Protein AF-A0AAV9MDX0-F1 (afdb_monomer)

Solvent-accessible surface area (backbone atoms only — not comparable to full-atom values): 9557 Å² total; per-residue (Å²): 135,84,60,100,81,57,53,67,72,59,55,52,52,51,51,52,51,60,75,62,64,69,75,88,73,76,46,71,86,59,45,84,61,65,67,89,75,42,91,44,75,65,53,31,50,54,42,50,55,50,30,53,49,40,26,55,46,51,56,49,53,51,54,50,49,53,53,52,48,54,53,48,51,53,50,49,54,53,48,51,52,52,51,54,49,51,51,51,51,51,53,48,51,60,71,69,60,72,83,54,73,93,73,55,73,75,78,75,66,98,62,88,71,81,74,79,70,79,78,72,76,43,72,41,84,88,78,74,46,78,32,91,44,69,73,60,43,53,53,45,63,71,29,69,68,42,53,50,50,49,53,55,62,72,75,108

pLDDT: mean 83.88, std 13.48, range [43.75, 96.62]

Radius of gyration: 43.37 Å; Cα contacts (8 Å, |Δi|>4): 63; chains: 1; bounding box: 67×70×101 Å

Nearest PDB structures (foldseek):
  2mkd-assembly1_A  TM=7.072E-01  e=6.740E-01  Homo sapiens
  8fjk-assembly1_D  TM=4.415E-01  e=5.164E+00  Golden shiner reovirus

Sequence (156 aa):
MGNMQSPYAQVTALYNYWLRFATVNDFCEEDEYKLTLASDRNSRRMMEDVNKKLRKKAKRDYNMQIKRNEELEKKNEEGRKRMEELEREKAERARNYVEPEWSRTEELQDGEIEEEGEEKELYCVVCGKKFKSEKQWINHEQSKKHKENEKMAALR

Structure (mmCIF, N/CA/C/O backbone):
data_AF-A0AAV9MDX0-F1
#
_entry.id   AF-A0AAV9MDX0-F1
#
loop_
_atom_site.group_PDB
_atom_site.id
_atom_site.type_symbol
_atom_site.label_atom_id
_atom_site.label_alt_id
_atom_site.label_comp_id
_atom_site.label_asym_id
_atom_site.label_entity_id
_atom_site.label_seq_id
_atom_site.pdbx_PDB_ins_code
_atom_site.Cartn_x
_atom_site.Cartn_y
_atom_site.Cartn_z
_atom_site.occupancy
_atom_site.B_iso_or_equiv
_atom_site.auth_seq_id
_atom_site.auth_comp_id
_atom_site.auth_asym_id
_atom_site.auth_atom_id
_atom_site.pdbx_PDB_model_num
ATOM 1 N N . MET A 1 1 ? -13.494 -15.849 -8.579 1.00 60.81 1 MET A N 1
ATOM 2 C CA . MET A 1 1 ? -12.588 -16.531 -9.530 1.00 60.81 1 MET A CA 1
ATOM 3 C C . MET A 1 1 ? -12.322 -17.916 -8.974 1.00 60.81 1 MET A C 1
ATOM 5 O O . MET A 1 1 ? -11.798 -17.999 -7.875 1.00 60.81 1 MET A O 1
ATOM 9 N N . GLY A 1 2 ? -12.745 -18.965 -9.682 1.00 73.19 2 GLY A N 1
ATOM 10 C CA . GLY A 1 2 ? -12.683 -20.349 -9.196 1.00 73.19 2 GLY A CA 1
ATOM 11 C C . GLY A 1 2 ? -13.752 -20.694 -8.152 1.00 73.19 2 GLY A C 1
ATOM 12 O O . GLY A 1 2 ? -14.269 -19.824 -7.453 1.00 73.19 2 GLY A O 1
ATOM 13 N N . ASN A 1 3 ? -14.101 -21.974 -8.086 1.00 83.69 3 ASN A N 1
ATOM 14 C CA . ASN A 1 3 ? -14.966 -22.588 -7.079 1.00 83.69 3 ASN A CA 1
ATOM 15 C C . ASN A 1 3 ? -14.291 -23.874 -6.561 1.00 83.69 3 ASN A C 1
ATOM 17 O O . ASN A 1 3 ? -13.267 -24.299 -7.094 1.00 83.69 3 ASN A O 1
ATOM 21 N N . MET A 1 4 ? -14.860 -24.524 -5.543 1.00 84.94 4 MET A N 1
ATOM 22 C CA . MET A 1 4 ? -14.269 -25.737 -4.947 1.00 84.94 4 MET A CA 1
ATOM 23 C C . MET A 1 4 ? -14.159 -26.937 -5.907 1.00 84.94 4 MET A C 1
ATOM 25 O O . MET A 1 4 ? -13.449 -27.887 -5.602 1.00 84.94 4 MET A O 1
ATOM 29 N N . GLN A 1 5 ? -14.839 -26.908 -7.057 1.00 90.00 5 GLN A N 1
ATOM 30 C CA . GLN A 1 5 ? -14.833 -27.984 -8.056 1.00 90.00 5 GLN A CA 1
ATOM 31 C C . GLN A 1 5 ? -13.924 -27.676 -9.255 1.00 90.00 5 GLN A C 1
ATOM 33 O O . GLN A 1 5 ? -13.917 -28.416 -10.238 1.00 90.00 5 GLN A O 1
ATOM 38 N N . SER A 1 6 ? -13.173 -26.572 -9.213 1.00 88.94 6 SER A N 1
ATOM 39 C CA . SER A 1 6 ? -12.347 -26.151 -10.343 1.00 88.94 6 SER A CA 1
ATOM 40 C C . SER A 1 6 ? -11.199 -27.148 -10.575 1.00 88.94 6 SER A C 1
ATOM 42 O O . SER A 1 6 ? -10.458 -27.444 -9.633 1.00 88.94 6 SER A O 1
ATOM 44 N N . PRO A 1 7 ? -11.016 -27.672 -11.805 1.00 93.06 7 PRO A N 1
ATOM 45 C CA . PRO A 1 7 ? -9.949 -28.619 -12.113 1.00 93.06 7 PRO A CA 1
ATOM 46 C C . PRO A 1 7 ? -8.572 -28.042 -11.784 1.00 93.06 7 PRO A C 1
ATOM 48 O O . PRO A 1 7 ? -8.293 -26.880 -12.089 1.00 93.06 7 PRO A O 1
ATOM 51 N N . TYR A 1 8 ? -7.677 -28.870 -11.240 1.00 89.44 8 TYR A N 1
ATOM 52 C CA . TYR A 1 8 ? -6.339 -28.438 -10.819 1.00 89.44 8 TYR A CA 1
ATOM 53 C C . TYR A 1 8 ? -5.580 -27.681 -11.921 1.00 89.44 8 TYR A C 1
ATOM 55 O O . TYR A 1 8 ? -5.003 -26.632 -11.662 1.00 89.44 8 TYR A O 1
ATOM 63 N N . ALA A 1 9 ? -5.673 -28.133 -13.177 1.00 92.50 9 ALA A N 1
ATOM 64 C CA . ALA A 1 9 ? -5.050 -27.463 -14.320 1.00 92.50 9 ALA A CA 1
ATOM 65 C C . ALA A 1 9 ? -5.494 -25.996 -14.490 1.00 92.50 9 ALA A C 1
ATOM 67 O O . ALA A 1 9 ? -4.668 -25.133 -14.788 1.00 92.50 9 ALA A O 1
ATOM 68 N N . GLN A 1 10 ? -6.778 -25.695 -14.264 1.00 90.50 10 GLN A N 1
ATOM 69 C CA . GLN A 1 10 ? -7.310 -24.332 -14.341 1.00 90.50 10 GLN A CA 1
ATOM 70 C C . GLN A 1 10 ? -6.772 -23.467 -13.197 1.00 90.50 10 GLN A C 1
ATOM 72 O O . GLN A 1 10 ? -6.383 -22.319 -13.413 1.00 90.50 10 GLN A O 1
ATOM 77 N N . VAL A 1 11 ? -6.712 -24.034 -11.992 1.00 90.31 11 VAL A N 1
ATOM 78 C CA . VAL A 1 11 ? -6.187 -23.367 -10.796 1.00 90.31 11 VAL A CA 1
ATOM 79 C C . VAL A 1 11 ? -4.699 -23.051 -10.976 1.00 90.31 11 VAL A C 1
ATOM 81 O O . VAL A 1 11 ? -4.281 -21.909 -10.793 1.00 90.31 11 VAL A O 1
ATOM 84 N N . THR A 1 12 ? -3.901 -24.015 -11.433 1.00 89.50 12 THR A N 1
ATOM 85 C CA . THR A 1 12 ? -2.471 -23.828 -11.712 1.00 89.50 12 THR A CA 1
ATOM 86 C C . THR A 1 12 ? -2.230 -22.809 -12.824 1.00 89.50 12 THR A C 1
ATOM 88 O O . THR A 1 12 ? -1.333 -21.978 -12.698 1.00 89.50 12 THR A O 1
ATOM 91 N N . ALA A 1 13 ? -3.028 -22.816 -13.896 1.00 91.38 13 ALA A N 1
ATOM 92 C CA . ALA A 1 13 ? -2.924 -21.820 -14.963 1.00 91.38 13 ALA A CA 1
ATOM 93 C C . ALA A 1 13 ? -3.199 -20.397 -14.449 1.00 91.38 13 ALA A C 1
ATOM 95 O O . ALA A 1 13 ? -2.445 -19.474 -14.762 1.00 91.38 13 ALA A O 1
ATOM 96 N N . LEU A 1 14 ? -4.228 -20.237 -13.612 1.00 88.94 14 LEU A N 1
ATOM 97 C CA . LEU A 1 14 ? -4.563 -18.968 -12.974 1.00 88.94 14 LEU A CA 1
ATOM 98 C C . LEU A 1 14 ? -3.409 -18.476 -12.093 1.00 88.94 14 LEU A C 1
ATOM 100 O O . LEU A 1 14 ? -2.923 -17.364 -12.287 1.00 88.94 14 LEU A O 1
ATOM 104 N N . TYR A 1 15 ? -2.922 -19.302 -11.164 1.00 86.19 15 TYR A N 1
ATOM 105 C CA . TYR A 1 15 ? -1.810 -18.912 -10.294 1.00 86.19 15 TYR A CA 1
ATOM 106 C C . TYR A 1 15 ? -0.536 -18.613 -11.084 1.00 86.19 15 TYR A C 1
ATOM 108 O O . TYR A 1 15 ? 0.136 -17.634 -10.788 1.00 86.19 15 TYR A O 1
ATOM 116 N N . ASN A 1 16 ? -0.228 -19.373 -12.134 1.00 89.69 16 ASN A N 1
ATOM 117 C CA . ASN A 1 16 ? 0.912 -19.080 -13.001 1.00 89.69 16 ASN A CA 1
ATOM 118 C C . ASN A 1 16 ? 0.775 -17.732 -13.723 1.00 89.69 16 ASN A C 1
ATOM 120 O O . ASN A 1 16 ? 1.777 -17.038 -13.887 1.00 89.69 16 ASN A O 1
ATOM 124 N N . TYR A 1 17 ? -0.437 -17.350 -14.140 1.00 88.38 17 TYR A N 1
ATOM 125 C CA . TYR A 1 17 ? -0.704 -16.030 -14.715 1.00 88.38 17 TYR A CA 1
ATOM 126 C C . TYR A 1 17 ? -0.448 -14.916 -13.691 1.00 88.38 17 TYR A C 1
ATOM 128 O O . TYR A 1 17 ? 0.308 -13.989 -13.974 1.00 88.38 17 TYR A O 1
ATOM 136 N N . TRP A 1 18 ? -0.995 -15.045 -12.479 1.00 84.31 18 TRP A N 1
ATOM 137 C CA . TRP A 1 18 ? -0.813 -14.051 -11.413 1.00 84.31 18 TRP A CA 1
ATOM 138 C C . TRP A 1 18 ? 0.626 -13.976 -10.896 1.00 84.31 18 TRP A C 1
ATOM 140 O O . TRP A 1 18 ? 1.144 -12.886 -10.675 1.00 84.31 18 TRP A O 1
ATOM 150 N N . LEU A 1 19 ? 1.326 -15.107 -10.780 1.00 80.06 19 LEU A N 1
ATOM 151 C CA . LEU A 1 19 ? 2.747 -15.143 -10.415 1.00 80.06 19 LEU A CA 1
ATOM 152 C C . LEU A 1 19 ? 3.637 -14.472 -11.469 1.00 80.06 19 LEU A C 1
ATOM 154 O O . LEU A 1 19 ? 4.713 -13.972 -11.144 1.00 80.06 19 LEU A O 1
ATOM 158 N N . ARG A 1 20 ? 3.192 -14.456 -12.729 1.00 82.75 20 ARG A N 1
ATOM 159 C CA . ARG A 1 20 ? 3.854 -13.771 -13.847 1.00 82.75 20 ARG A CA 1
ATOM 160 C C . ARG A 1 20 ? 3.299 -12.372 -14.098 1.00 82.75 20 ARG A C 1
ATOM 162 O O . ARG A 1 20 ? 3.665 -11.770 -15.109 1.00 82.75 20 ARG A O 1
ATOM 169 N N . PHE A 1 21 ? 2.441 -11.855 -13.217 1.00 79.69 21 PHE A N 1
ATOM 170 C CA . PHE A 1 21 ? 1.869 -10.529 -13.380 1.00 79.69 21 PHE A CA 1
ATOM 171 C C . PHE A 1 21 ? 2.985 -9.495 -13.541 1.00 79.69 21 PHE A C 1
ATOM 173 O O . PHE A 1 21 ? 3.899 -9.370 -12.721 1.00 79.69 21 PHE A O 1
ATOM 180 N N . ALA A 1 22 ? 2.905 -8.760 -14.641 1.00 77.06 22 ALA A N 1
ATOM 181 C CA . ALA A 1 22 ? 3.790 -7.664 -14.951 1.00 77.06 22 ALA A CA 1
ATOM 182 C C . ALA A 1 22 ? 2.932 -6.492 -15.402 1.00 77.06 22 ALA A C 1
ATOM 184 O O . ALA A 1 22 ? 2.007 -6.652 -16.196 1.00 77.06 22 ALA A O 1
ATOM 185 N N . THR A 1 23 ? 3.265 -5.305 -14.912 1.00 83.62 23 THR A N 1
ATOM 186 C CA . THR A 1 23 ? 2.598 -4.077 -15.329 1.00 83.62 23 THR A CA 1
ATOM 187 C C . THR A 1 23 ? 2.719 -3.857 -16.830 1.00 83.62 23 THR A C 1
ATOM 189 O O . THR A 1 23 ? 3.778 -4.114 -17.417 1.00 83.62 23 THR A O 1
ATOM 192 N N . VAL A 1 24 ? 1.653 -3.306 -17.414 1.00 86.44 24 VAL A N 1
ATOM 193 C CA . VAL A 1 24 ? 1.667 -2.738 -18.771 1.00 86.44 24 VAL A CA 1
ATOM 194 C C . VAL A 1 24 ? 2.475 -1.434 -18.807 1.00 86.44 24 VAL A C 1
ATOM 196 O O . VAL A 1 24 ? 3.004 -1.085 -19.855 1.00 86.44 24 VAL A O 1
ATOM 199 N N . ASN A 1 25 ? 2.638 -0.757 -17.660 1.00 87.50 25 ASN A N 1
ATOM 200 C CA . ASN A 1 25 ? 3.499 0.420 -17.543 1.00 87.50 25 ASN A CA 1
ATOM 201 C C . ASN A 1 25 ? 4.954 0.067 -17.912 1.00 87.50 25 ASN A C 1
ATOM 203 O O . ASN A 1 25 ? 5.536 -0.885 -17.368 1.00 87.50 25 ASN A O 1
ATOM 207 N N . ASP A 1 26 ? 5.508 0.834 -18.849 1.00 86.69 26 ASP A N 1
ATOM 208 C CA . ASP A 1 26 ? 6.865 0.716 -19.374 1.00 86.69 26 ASP A CA 1
ATOM 209 C C . ASP A 1 26 ? 7.888 1.560 -18.594 1.00 86.69 26 ASP A C 1
ATOM 211 O O . ASP A 1 26 ? 9.094 1.391 -18.802 1.00 86.69 26 ASP A O 1
ATOM 215 N N . PHE A 1 27 ? 7.409 2.399 -17.668 1.00 92.38 27 PHE A N 1
ATOM 216 C CA . PHE A 1 27 ? 8.173 3.296 -16.803 1.00 92.38 27 PHE A CA 1
ATOM 217 C C . PHE A 1 27 ? 9.068 4.269 -17.577 1.00 92.38 27 PHE A C 1
ATOM 219 O O . PHE A 1 27 ? 10.111 4.672 -17.077 1.00 92.38 27 PHE A O 1
ATOM 226 N N . CYS A 1 28 ? 8.695 4.651 -18.801 1.00 89.56 28 CYS A N 1
ATOM 227 C CA . CYS A 1 28 ? 9.481 5.613 -19.580 1.00 89.56 28 CYS A CA 1
ATOM 228 C C . CYS A 1 28 ? 9.581 7.003 -18.930 1.00 89.56 28 CYS A C 1
ATOM 230 O O . CYS A 1 28 ? 10.524 7.735 -19.213 1.00 89.56 28 CYS A O 1
ATOM 232 N N . GLU A 1 29 ? 8.654 7.332 -18.032 1.00 91.25 29 GLU A N 1
ATOM 233 C CA . GLU A 1 29 ? 8.643 8.556 -17.220 1.00 91.25 29 GLU A CA 1
ATOM 234 C C . GLU A 1 29 ? 9.814 8.624 -16.228 1.00 91.25 29 GLU A C 1
ATOM 236 O O . GLU A 1 29 ? 10.233 9.710 -15.841 1.00 91.25 29 GLU A O 1
ATOM 241 N N . GLU A 1 30 ? 10.381 7.473 -15.864 1.00 94.00 30 GLU A N 1
ATOM 242 C CA . GLU A 1 30 ? 11.516 7.351 -14.940 1.00 94.00 30 GLU A CA 1
ATOM 243 C C . GLU A 1 30 ? 12.873 7.579 -15.629 1.00 94.00 30 GLU A C 1
ATOM 245 O O . GLU A 1 30 ? 13.931 7.411 -15.019 1.00 94.00 30 GLU A O 1
ATOM 250 N N . ASP A 1 31 ? 12.868 7.907 -16.923 1.00 95.31 31 ASP A N 1
ATOM 251 C CA . ASP A 1 31 ? 14.085 8.176 -17.676 1.00 95.31 31 ASP A CA 1
ATOM 252 C C . ASP A 1 31 ? 14.708 9.513 -17.278 1.00 95.31 31 ASP A C 1
ATOM 254 O O . ASP A 1 31 ? 14.139 10.583 -17.484 1.00 95.31 31 ASP A O 1
ATOM 258 N N . GLU A 1 32 ? 15.947 9.455 -16.799 1.00 93.44 32 GLU A N 1
ATOM 259 C CA . GLU A 1 32 ? 16.726 10.644 -16.457 1.00 93.44 32 GLU A CA 1
ATOM 260 C C . GLU A 1 32 ? 17.326 11.309 -17.706 1.00 93.44 32 GLU A C 1
ATOM 262 O O . GLU A 1 32 ? 17.355 12.536 -17.828 1.00 93.44 32 GLU A O 1
ATOM 267 N N . TYR A 1 33 ? 17.779 10.507 -18.674 1.00 93.38 33 TYR A N 1
ATOM 268 C CA . TYR A 1 33 ? 18.464 11.010 -19.862 1.00 93.38 33 TYR A CA 1
ATOM 269 C C . TYR A 1 33 ? 17.580 10.980 -21.105 1.00 93.38 33 TYR A C 1
ATOM 271 O O . TYR A 1 33 ? 17.033 9.946 -21.486 1.00 93.38 33 TYR A O 1
ATOM 279 N N . LYS A 1 34 ? 17.529 12.097 -21.834 1.00 92.19 34 LYS A N 1
ATOM 280 C CA . LYS A 1 34 ? 16.952 12.131 -23.184 1.00 92.19 34 LYS A CA 1
ATOM 281 C C . LYS A 1 34 ? 17.992 11.654 -24.190 1.00 92.19 34 LYS A C 1
ATOM 283 O O . LYS A 1 34 ? 18.964 12.355 -24.458 1.00 92.19 34 LYS A O 1
ATOM 288 N N . LEU A 1 35 ? 17.758 10.494 -24.803 1.00 89.44 35 LEU A N 1
ATOM 289 C CA . LEU A 1 35 ? 18.691 9.885 -25.765 1.00 89.44 35 LEU A CA 1
ATOM 290 C C . LEU A 1 35 ? 18.989 10.766 -26.990 1.00 89.44 35 LEU A C 1
ATOM 292 O O . LEU A 1 35 ? 20.015 10.581 -27.640 1.00 89.44 35 LEU A O 1
ATOM 296 N N . THR A 1 36 ? 18.105 11.716 -27.306 1.00 90.56 36 THR A N 1
ATOM 297 C CA . THR A 1 36 ? 18.277 12.685 -28.398 1.00 90.56 36 THR A CA 1
ATOM 298 C C . THR A 1 36 ? 19.362 13.724 -28.122 1.00 90.56 36 THR A C 1
ATOM 300 O O . THR A 1 36 ? 19.861 14.328 -29.064 1.00 90.56 36 THR A O 1
ATOM 303 N N . LEU A 1 37 ? 19.741 13.923 -26.855 1.00 92.31 37 LEU A N 1
ATOM 304 C CA . LEU A 1 37 ? 20.787 14.862 -26.438 1.00 92.31 37 LEU A CA 1
ATOM 305 C C . LEU A 1 37 ? 22.181 14.217 -26.385 1.00 92.31 37 LEU A C 1
ATOM 307 O O . LEU A 1 37 ? 23.143 14.863 -25.976 1.00 92.31 37 LEU A O 1
ATOM 311 N N . ALA A 1 38 ? 22.305 12.942 -26.759 1.00 91.94 38 ALA A N 1
ATOM 312 C CA . ALA A 1 38 ? 23.584 12.250 -26.742 1.00 91.94 38 ALA A CA 1
ATOM 313 C C . ALA A 1 38 ? 24.550 12.837 -27.787 1.00 91.94 38 ALA A C 1
ATOM 315 O O . ALA A 1 38 ? 24.222 12.918 -28.969 1.00 91.94 38 ALA A O 1
ATOM 316 N N . SER A 1 39 ? 25.763 13.183 -27.351 1.00 92.62 39 SER A N 1
ATOM 317 C CA . SER A 1 39 ? 26.829 13.738 -28.200 1.00 92.62 39 SER A CA 1
ATOM 318 C C . SER A 1 39 ? 27.368 12.747 -29.232 1.00 92.62 39 SER A C 1
ATOM 320 O O . SER A 1 39 ? 27.798 13.132 -30.315 1.00 92.62 39 SER A O 1
ATOM 322 N N . ASP A 1 40 ? 27.375 11.461 -28.888 1.00 94.62 40 ASP A N 1
ATOM 323 C CA . ASP A 1 40 ? 27.989 10.396 -29.671 1.00 94.62 40 ASP A CA 1
ATOM 324 C C . ASP A 1 40 ? 27.380 9.026 -29.315 1.00 94.62 40 ASP A C 1
ATOM 326 O O . ASP A 1 40 ? 26.606 8.875 -28.362 1.00 94.62 40 ASP A O 1
ATOM 330 N N . ARG A 1 41 ? 27.734 7.993 -30.089 1.00 94.06 41 ARG A N 1
ATOM 331 C CA . ARG A 1 41 ? 27.185 6.636 -29.934 1.00 94.06 41 ARG A CA 1
ATOM 332 C C . ARG A 1 41 ? 27.493 6.011 -28.572 1.00 94.06 41 ARG A C 1
ATOM 334 O O . ARG A 1 41 ? 26.662 5.247 -28.076 1.00 94.06 41 ARG A O 1
ATOM 341 N N . ASN A 1 42 ? 28.660 6.285 -27.991 1.00 94.38 42 ASN A N 1
ATOM 342 C CA . ASN A 1 42 ? 29.027 5.730 -26.691 1.00 94.38 42 ASN A CA 1
ATOM 343 C C . ASN A 1 42 ? 28.225 6.417 -25.587 1.00 94.38 42 ASN A C 1
ATOM 345 O O . ASN A 1 42 ? 27.629 5.725 -24.762 1.00 94.38 42 ASN A O 1
ATOM 349 N N . SER A 1 43 ? 28.105 7.744 -25.644 1.00 93.50 43 SER A N 1
ATOM 350 C CA . SER A 1 43 ? 27.252 8.515 -24.734 1.00 93.50 43 SER A CA 1
ATOM 351 C C . SER A 1 43 ? 25.793 8.052 -24.789 1.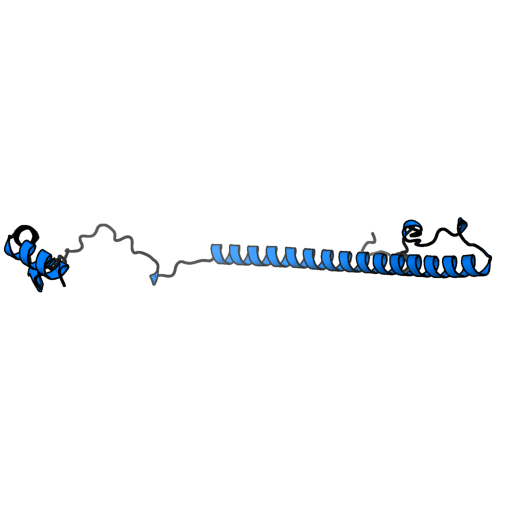00 93.50 43 SER A C 1
ATOM 353 O O . SER A 1 43 ? 25.188 7.803 -23.747 1.00 93.50 43 SER A O 1
ATOM 355 N N . ARG A 1 44 ? 25.247 7.806 -25.990 1.00 94.94 44 ARG A N 1
ATOM 356 C CA . ARG A 1 44 ? 23.873 7.294 -26.156 1.00 94.94 44 ARG A CA 1
ATOM 357 C C . ARG A 1 44 ? 23.678 5.926 -25.502 1.00 94.94 44 ARG A C 1
ATOM 359 O O . ARG A 1 44 ? 22.670 5.713 -24.841 1.00 94.94 44 ARG A O 1
ATOM 366 N N . ARG A 1 45 ? 24.646 5.014 -25.652 1.00 95.69 45 ARG A N 1
ATOM 367 C CA . ARG A 1 45 ? 24.608 3.685 -25.014 1.00 95.69 45 ARG A CA 1
ATOM 368 C C . ARG A 1 45 ? 24.656 3.774 -23.493 1.00 95.69 45 ARG A C 1
ATOM 370 O O . ARG A 1 45 ? 23.889 3.091 -22.828 1.00 95.69 45 ARG A O 1
ATOM 377 N N . MET A 1 46 ? 25.522 4.629 -22.952 1.00 95.50 46 MET A N 1
ATOM 378 C CA . MET A 1 46 ? 25.599 4.850 -21.506 1.00 95.50 46 MET A CA 1
ATOM 379 C C . MET A 1 46 ? 24.271 5.387 -20.961 1.00 95.50 46 MET A C 1
ATOM 381 O O . MET A 1 46 ? 23.763 4.859 -19.975 1.00 95.50 46 MET A O 1
ATOM 385 N N . MET A 1 47 ? 23.674 6.372 -21.639 1.00 96.00 47 MET A N 1
ATOM 386 C CA . MET A 1 47 ? 22.353 6.905 -21.285 1.00 96.00 47 MET A CA 1
ATOM 387 C C . MET A 1 47 ? 21.255 5.827 -21.360 1.00 96.00 47 MET A C 1
ATOM 389 O O . MET A 1 47 ? 20.466 5.698 -20.426 1.00 96.00 47 MET A O 1
ATOM 393 N N . GLU A 1 48 ? 21.231 5.005 -22.419 1.00 95.06 48 GLU A N 1
ATOM 394 C CA . GLU A 1 48 ? 20.295 3.874 -22.560 1.00 95.06 48 GLU A CA 1
ATOM 395 C C . GLU A 1 48 ? 20.429 2.870 -21.409 1.00 95.06 48 GLU A C 1
ATOM 397 O O . GLU A 1 48 ? 19.423 2.425 -20.852 1.00 95.06 48 GLU A O 1
ATOM 402 N N . ASP A 1 49 ? 21.657 2.516 -21.029 1.00 96.31 49 ASP A N 1
ATOM 403 C CA . ASP A 1 49 ? 21.914 1.566 -19.948 1.00 96.31 49 ASP A CA 1
ATOM 404 C C . ASP A 1 49 ? 21.494 2.116 -18.581 1.00 96.31 49 ASP A C 1
ATOM 406 O O . ASP A 1 49 ? 20.979 1.355 -17.751 1.00 96.31 49 ASP A O 1
ATOM 410 N N . VAL A 1 50 ? 21.673 3.419 -18.341 1.00 96.56 50 VAL A N 1
ATOM 411 C CA . VAL A 1 50 ? 21.194 4.068 -17.113 1.00 96.56 50 VAL A CA 1
ATOM 412 C C . VAL A 1 50 ? 19.669 4.085 -17.077 1.00 96.56 50 VAL A C 1
ATOM 414 O O . VAL A 1 50 ? 19.095 3.535 -16.136 1.00 96.56 50 VAL A O 1
ATOM 417 N N . ASN A 1 51 ? 19.005 4.583 -18.122 1.00 96.44 51 ASN A N 1
ATOM 418 C CA . ASN A 1 51 ? 17.541 4.592 -18.198 1.00 96.44 51 ASN A CA 1
ATOM 419 C C . ASN A 1 51 ? 16.967 3.176 -18.039 1.00 96.44 51 ASN A C 1
ATOM 421 O O . ASN A 1 51 ? 16.069 2.933 -17.236 1.00 96.44 51 ASN A O 1
ATOM 425 N N . LYS A 1 52 ? 17.556 2.173 -18.702 1.00 95.94 52 LYS A N 1
ATOM 426 C CA . LYS A 1 52 ? 17.139 0.770 -18.562 1.00 95.94 52 LYS A CA 1
ATOM 427 C C . LYS A 1 52 ? 17.263 0.257 -17.126 1.00 95.94 52 LYS A C 1
ATOM 429 O O . LYS A 1 52 ? 16.433 -0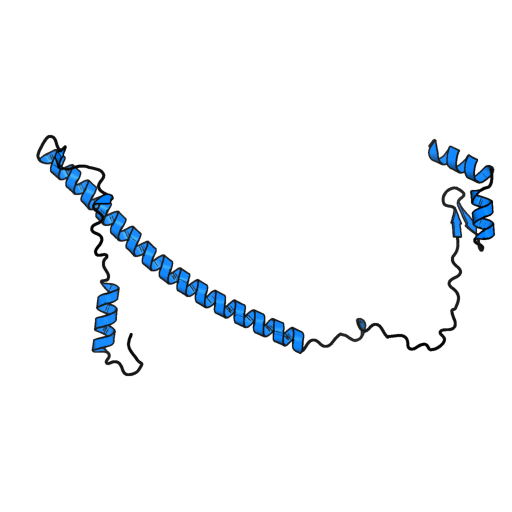.550 -16.698 1.00 95.94 52 LYS A O 1
ATOM 434 N N . LYS A 1 53 ? 18.287 0.676 -16.376 1.00 96.56 53 LYS A N 1
ATOM 435 C CA . LYS A 1 53 ? 18.428 0.338 -14.949 1.00 96.56 53 LYS A CA 1
ATOM 436 C C . LYS A 1 53 ? 17.370 1.041 -14.100 1.00 96.56 53 LYS A C 1
ATOM 438 O O . LYS A 1 53 ? 16.798 0.376 -13.236 1.00 96.56 53 LYS A O 1
ATOM 443 N N . LEU A 1 54 ? 17.080 2.315 -14.371 1.00 96.62 54 LEU A N 1
ATOM 444 C CA . LEU A 1 54 ? 16.039 3.088 -13.683 1.00 96.62 54 LEU A CA 1
ATOM 445 C C . LEU A 1 54 ? 14.661 2.452 -13.880 1.00 96.62 54 LEU A C 1
ATOM 447 O O . LEU A 1 54 ? 14.037 2.048 -12.901 1.00 96.62 54 LEU A O 1
ATOM 451 N N . ARG A 1 55 ? 14.264 2.175 -15.127 1.00 95.44 55 ARG A N 1
ATOM 452 C CA . ARG A 1 55 ? 13.000 1.481 -15.436 1.00 95.44 55 ARG A CA 1
ATOM 453 C C . ARG A 1 55 ? 12.893 0.114 -14.760 1.00 95.44 55 ARG A C 1
ATOM 455 O O . ARG A 1 55 ? 11.859 -0.244 -14.201 1.00 95.44 55 ARG A O 1
ATOM 462 N N . LYS A 1 56 ? 13.978 -0.675 -14.768 1.00 93.94 56 LYS A N 1
ATOM 463 C CA . LYS A 1 56 ? 14.025 -1.975 -14.069 1.00 93.94 56 LYS A CA 1
ATOM 464 C C . LYS A 1 56 ? 13.904 -1.835 -12.554 1.00 93.94 56 LYS A C 1
ATOM 466 O O . LYS A 1 56 ? 13.394 -2.749 -11.906 1.00 93.94 56 LYS A O 1
ATOM 471 N N . LYS A 1 57 ? 14.432 -0.761 -11.970 1.00 95.31 57 LYS A N 1
ATOM 472 C CA . LYS A 1 57 ? 14.288 -0.474 -10.543 1.00 95.31 57 LYS A CA 1
ATOM 473 C C . LYS A 1 57 ? 12.843 -0.080 -10.236 1.00 95.31 57 LYS A C 1
ATOM 475 O O . LYS A 1 57 ? 12.220 -0.780 -9.450 1.00 95.31 57 LYS A O 1
ATOM 480 N N . ALA A 1 58 ? 12.290 0.899 -10.948 1.00 95.19 58 ALA A N 1
ATOM 481 C CA . ALA A 1 58 ? 10.911 1.350 -10.776 1.00 95.19 58 ALA A CA 1
ATOM 482 C C . ALA A 1 58 ? 9.896 0.205 -10.916 1.00 95.19 58 ALA A C 1
ATOM 484 O O . ALA A 1 58 ? 9.041 0.019 -10.053 1.00 95.19 58 ALA A O 1
ATOM 485 N N . LYS A 1 59 ? 10.061 -0.666 -11.922 1.00 91.88 59 LYS A N 1
ATOM 486 C CA . LYS A 1 59 ? 9.208 -1.854 -12.089 1.00 91.88 59 LYS A CA 1
ATOM 487 C C . LYS A 1 59 ? 9.288 -2.830 -10.911 1.00 91.88 59 LYS A C 1
ATOM 489 O O . LYS A 1 59 ? 8.282 -3.429 -10.536 1.00 91.88 59 LYS A O 1
ATOM 494 N N . ARG A 1 60 ? 10.479 -3.022 -10.331 1.00 90.88 60 ARG A N 1
ATOM 495 C CA . ARG A 1 60 ? 10.646 -3.867 -9.138 1.00 90.88 60 ARG A CA 1
ATOM 496 C C . ARG A 1 60 ? 9.998 -3.225 -7.918 1.00 90.88 60 ARG A C 1
ATOM 498 O O . ARG A 1 60 ? 9.275 -3.920 -7.211 1.00 90.88 60 ARG A O 1
ATOM 505 N N . ASP A 1 61 ? 10.227 -1.935 -7.708 1.00 93.56 61 ASP A N 1
ATOM 506 C CA . ASP A 1 61 ? 9.700 -1.192 -6.563 1.00 93.56 61 ASP A CA 1
ATOM 507 C C . ASP A 1 61 ? 8.166 -1.152 -6.597 1.00 93.56 61 ASP A C 1
ATOM 509 O O . ASP A 1 61 ? 7.524 -1.481 -5.602 1.00 93.56 61 ASP A O 1
ATOM 513 N N . TYR A 1 62 ? 7.575 -0.910 -7.769 1.00 91.94 62 TYR A N 1
ATOM 514 C CA . TYR A 1 62 ? 6.129 -0.976 -7.976 1.00 91.94 62 TYR A CA 1
ATOM 515 C C . TYR A 1 62 ? 5.550 -2.365 -7.656 1.00 91.94 62 TYR A C 1
ATOM 517 O O . TYR A 1 62 ? 4.578 -2.489 -6.911 1.00 91.94 62 TYR A O 1
ATOM 525 N N . ASN A 1 63 ? 6.166 -3.439 -8.162 1.00 88.62 63 ASN A N 1
ATOM 526 C CA . ASN A 1 63 ? 5.713 -4.803 -7.871 1.00 88.62 63 ASN A CA 1
ATOM 527 C C . ASN A 1 63 ? 5.839 -5.152 -6.378 1.00 88.62 63 ASN A C 1
ATOM 529 O O . ASN A 1 63 ? 4.982 -5.847 -5.834 1.00 88.62 63 ASN A O 1
ATOM 533 N N . MET A 1 64 ? 6.898 -4.686 -5.707 1.00 89.88 64 MET A N 1
ATOM 534 C CA . MET A 1 64 ? 7.046 -4.841 -4.256 1.00 89.88 64 MET A CA 1
ATOM 535 C C . MET A 1 64 ? 5.977 -4.052 -3.496 1.00 89.88 64 MET A C 1
ATOM 537 O O . MET A 1 64 ? 5.436 -4.557 -2.514 1.00 89.88 64 MET A O 1
ATOM 541 N N . GLN A 1 65 ? 5.630 -2.852 -3.963 1.00 92.19 65 GLN A N 1
ATOM 542 C CA . GLN A 1 65 ? 4.577 -2.035 -3.370 1.00 92.19 65 GLN A CA 1
ATOM 543 C C . GLN A 1 65 ? 3.200 -2.695 -3.491 1.00 92.19 65 GLN A C 1
ATOM 545 O O . GLN A 1 65 ? 2.475 -2.730 -2.502 1.00 92.19 65 GLN A O 1
ATOM 550 N N . ILE A 1 66 ? 2.859 -3.280 -4.646 1.00 89.62 66 ILE A N 1
ATOM 551 C CA . ILE A 1 66 ? 1.611 -4.048 -4.799 1.00 89.62 66 ILE A CA 1
ATOM 552 C C . ILE A 1 66 ? 1.542 -5.184 -3.778 1.00 89.62 66 ILE A C 1
ATOM 554 O O . ILE A 1 66 ? 0.549 -5.295 -3.066 1.00 89.62 66 ILE A O 1
ATOM 558 N N . LYS A 1 67 ? 2.606 -5.989 -3.662 1.00 87.56 67 LYS A N 1
ATOM 559 C CA . LYS A 1 67 ? 2.646 -7.099 -2.694 1.00 87.56 67 LYS A CA 1
ATOM 560 C C . LYS A 1 67 ? 2.481 -6.611 -1.257 1.00 87.56 67 LYS A C 1
ATOM 562 O O . LYS A 1 67 ? 1.713 -7.180 -0.493 1.00 87.56 67 LYS A O 1
ATOM 567 N N . ARG A 1 68 ? 3.163 -5.521 -0.899 1.00 92.12 68 ARG A N 1
ATOM 568 C CA . ARG A 1 68 ? 3.037 -4.906 0.426 1.00 92.12 68 ARG A CA 1
ATOM 569 C C . ARG A 1 68 ? 1.613 -4.412 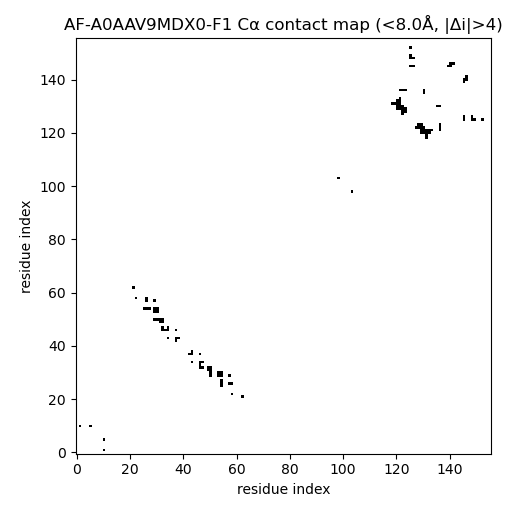0.699 1.00 92.12 68 ARG A C 1
ATOM 571 O O . ARG A 1 68 ? 1.137 -4.542 1.823 1.00 92.12 68 ARG A O 1
ATOM 578 N N . ASN A 1 69 ? 0.951 -3.834 -0.300 1.00 91.56 69 ASN A N 1
ATOM 579 C CA . ASN A 1 69 ? -0.428 -3.372 -0.166 1.00 91.56 69 ASN A CA 1
ATOM 580 C C . ASN A 1 69 ? -1.387 -4.551 0.039 1.00 91.56 69 ASN A C 1
ATOM 582 O O . ASN A 1 69 ? -2.205 -4.498 0.949 1.00 91.56 69 ASN A O 1
ATOM 586 N N . GLU A 1 70 ? -1.231 -5.632 -0.727 1.00 89.75 70 GLU A N 1
ATOM 587 C CA . GLU A 1 70 ? -2.015 -6.865 -0.565 1.00 89.75 70 GLU A CA 1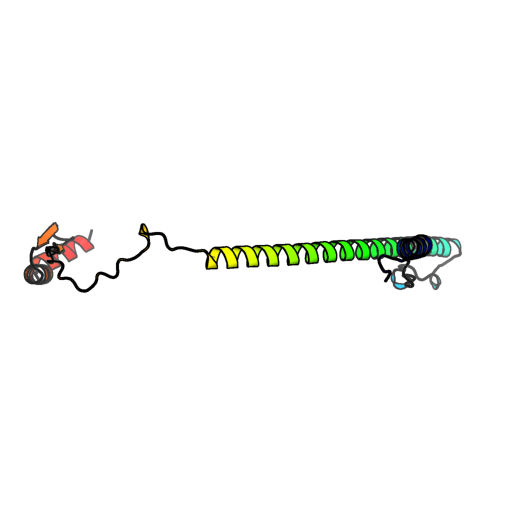
ATOM 588 C C . GLU A 1 70 ? -1.854 -7.462 0.848 1.00 89.75 70 GLU A C 1
ATOM 590 O O . GLU A 1 70 ? -2.833 -7.812 1.510 1.00 89.75 70 GLU A O 1
ATOM 595 N N . GLU A 1 71 ? -0.621 -7.524 1.362 1.00 91.25 71 GLU A N 1
ATOM 596 C CA . GLU A 1 71 ? -0.348 -7.975 2.733 1.00 91.25 71 GLU A CA 1
ATOM 597 C C . GLU A 1 71 ? -1.002 -7.070 3.788 1.00 91.25 71 GLU A C 1
ATOM 599 O O . GLU A 1 71 ? -1.531 -7.556 4.793 1.00 91.25 71 GLU A O 1
ATOM 604 N N . LEU A 1 72 ? -0.982 -5.754 3.567 1.00 93.69 72 LEU A N 1
ATOM 605 C CA . LEU A 1 72 ? -1.604 -4.788 4.467 1.00 93.69 72 LEU A CA 1
ATOM 606 C C . LEU A 1 72 ? -3.130 -4.911 4.462 1.00 93.69 72 LEU A C 1
ATOM 608 O O . LEU A 1 72 ? -3.736 -4.893 5.531 1.00 93.69 72 LEU A O 1
ATOM 612 N N . GLU A 1 73 ? -3.749 -5.080 3.295 1.00 92.50 73 GLU A N 1
ATOM 613 C CA . GLU A 1 73 ? -5.189 -5.324 3.166 1.00 92.50 73 GLU A CA 1
ATOM 614 C C . GLU A 1 73 ? -5.602 -6.591 3.913 1.00 92.50 73 GLU A C 1
ATOM 616 O O . GLU A 1 73 ? -6.543 -6.563 4.709 1.00 92.50 73 GLU A O 1
ATOM 621 N N . LYS A 1 74 ? -4.839 -7.678 3.750 1.00 93.12 74 LYS A N 1
ATOM 622 C CA . LYS A 1 74 ? -5.068 -8.918 4.495 1.00 93.12 74 LYS A CA 1
ATOM 623 C C . LYS A 1 74 ? -4.973 -8.699 6.007 1.00 93.12 74 LYS A C 1
ATOM 625 O O . LYS A 1 74 ? -5.851 -9.138 6.749 1.00 93.12 74 LYS A O 1
ATOM 630 N N . LYS A 1 75 ? -3.941 -7.990 6.475 1.00 94.25 75 LYS A N 1
ATOM 631 C CA . LYS A 1 75 ? -3.760 -7.679 7.902 1.00 94.25 75 LYS A CA 1
ATOM 632 C C . LYS A 1 75 ? -4.881 -6.792 8.451 1.00 94.25 75 LYS A C 1
ATOM 634 O O . LYS A 1 75 ? -5.320 -7.002 9.579 1.00 94.25 75 LYS A O 1
ATOM 639 N N . ASN A 1 76 ? -5.342 -5.814 7.677 1.00 92.12 76 ASN A N 1
ATOM 640 C CA . ASN A 1 76 ? -6.444 -4.935 8.061 1.00 92.12 76 ASN A CA 1
ATOM 641 C C . ASN A 1 76 ? -7.755 -5.716 8.187 1.00 92.12 76 ASN A C 1
ATOM 643 O O . ASN A 1 76 ? -8.479 -5.526 9.160 1.00 92.12 76 ASN A O 1
ATOM 647 N N . GLU A 1 77 ? -8.031 -6.633 7.258 1.00 93.88 77 GLU A N 1
ATOM 648 C CA . GLU A 1 77 ? -9.208 -7.502 7.322 1.00 93.88 77 GLU A CA 1
ATOM 649 C C . GLU A 1 77 ? -9.158 -8.448 8.533 1.00 93.88 77 GLU A C 1
ATOM 651 O O . GLU A 1 77 ? -10.148 -8.604 9.248 1.00 93.88 77 GLU A O 1
ATOM 656 N N . GLU A 1 78 ? -7.996 -9.036 8.829 1.00 94.50 78 GLU A N 1
ATOM 657 C CA . GLU A 1 78 ? -7.796 -9.813 10.059 1.00 94.50 78 GLU A CA 1
ATOM 658 C C . GLU A 1 78 ? -7.986 -8.952 11.318 1.00 94.50 78 GLU A C 1
ATOM 660 O O . GLU A 1 78 ? -8.620 -9.390 12.279 1.00 94.50 78 GLU A O 1
ATOM 665 N N . GLY A 1 79 ? -7.472 -7.719 11.317 1.00 95.19 79 GLY A N 1
ATOM 666 C CA . GLY A 1 79 ? -7.647 -6.760 12.406 1.00 95.19 79 GLY A CA 1
ATOM 667 C C . GLY A 1 79 ? -9.112 -6.393 12.633 1.00 95.19 79 GLY A C 1
ATOM 668 O O . GLY A 1 79 ? -9.576 -6.414 13.770 1.00 95.19 79 GLY A O 1
ATOM 669 N N . ARG A 1 80 ? -9.862 -6.139 11.556 1.00 93.38 80 ARG A N 1
ATOM 670 C CA . ARG A 1 80 ? -11.301 -5.849 11.599 1.00 93.38 80 ARG A CA 1
ATOM 671 C C . ARG A 1 80 ? -12.080 -6.993 12.246 1.00 93.38 80 ARG A C 1
ATOM 673 O O . ARG A 1 80 ? -12.874 -6.746 13.147 1.00 93.38 80 ARG A O 1
ATOM 680 N N . LYS A 1 81 ? -11.790 -8.240 11.858 1.00 95.38 81 LYS A N 1
ATOM 681 C CA . LYS A 1 81 ? -12.410 -9.433 12.459 1.00 95.38 81 LYS A CA 1
ATOM 682 C C . LYS A 1 81 ? -12.105 -9.567 13.952 1.00 95.38 81 LYS A C 1
ATOM 684 O O . LYS A 1 81 ? -13.005 -9.871 14.725 1.00 95.38 81 LYS A O 1
ATOM 689 N N . ARG A 1 82 ? -10.860 -9.307 14.372 1.00 94.44 82 ARG A N 1
ATOM 690 C CA . ARG A 1 82 ? -10.482 -9.334 15.800 1.00 94.44 82 ARG A CA 1
ATOM 691 C C . ARG A 1 82 ? -11.207 -8.262 16.610 1.00 94.44 82 ARG A C 1
ATOM 693 O O . ARG A 1 82 ? -11.608 -8.522 17.738 1.00 94.44 82 ARG A O 1
ATOM 700 N N . MET A 1 83 ? -11.362 -7.064 16.047 1.00 92.25 83 MET A N 1
ATOM 701 C CA . MET A 1 83 ? -12.091 -5.978 16.704 1.00 92.25 83 MET A CA 1
ATOM 702 C C . MET A 1 83 ? -13.571 -6.320 16.878 1.00 92.25 83 MET A C 1
ATOM 704 O O . MET A 1 83 ? -14.097 -6.161 17.974 1.00 92.25 83 MET A O 1
ATOM 708 N N . GLU A 1 84 ? -14.208 -6.852 15.836 1.00 95.38 84 GLU A N 1
ATOM 709 C CA . GLU A 1 84 ? -15.601 -7.309 15.875 1.00 95.38 84 GLU A CA 1
ATOM 710 C C . GLU A 1 84 ? -15.811 -8.422 16.920 1.00 95.38 84 GLU A C 1
ATOM 712 O O . GLU A 1 84 ? -16.776 -8.399 17.685 1.00 95.38 84 GLU A O 1
ATOM 717 N N . GLU A 1 85 ? -14.874 -9.369 17.022 1.00 95.75 85 GLU A N 1
ATOM 718 C CA . GLU A 1 85 ? -14.905 -10.416 18.047 1.00 95.75 85 GLU A CA 1
ATOM 719 C C . GLU A 1 85 ? -14.767 -9.852 19.468 1.00 95.75 85 GLU A C 1
ATOM 721 O O . GLU A 1 85 ? -15.537 -10.229 20.354 1.00 95.75 85 GLU A O 1
ATOM 726 N N . LEU A 1 86 ? -13.842 -8.911 19.679 1.00 95.81 86 LEU A N 1
ATOM 727 C CA . LEU A 1 86 ? -13.650 -8.252 20.972 1.00 95.81 86 LEU A CA 1
ATOM 728 C C . LEU A 1 86 ? -14.877 -7.424 21.379 1.00 95.81 86 LEU A C 1
ATOM 730 O O . LEU A 1 86 ? -15.256 -7.410 22.550 1.00 95.81 86 LEU A O 1
ATOM 734 N N . GLU A 1 87 ? -15.506 -6.723 20.435 1.00 95.44 87 GLU A N 1
ATOM 735 C CA . GLU A 1 87 ? -16.758 -5.999 20.677 1.00 95.44 87 GLU A CA 1
ATOM 736 C C . GLU A 1 87 ? -17.890 -6.951 21.055 1.00 95.44 87 GLU A C 1
ATOM 738 O O . GLU A 1 87 ? -18.628 -6.680 22.005 1.00 95.44 87 GLU A O 1
ATOM 743 N N . ARG A 1 88 ? -17.990 -8.100 20.380 1.00 94.88 88 ARG A N 1
ATOM 744 C CA . ARG A 1 88 ? -18.964 -9.139 20.718 1.00 94.88 88 ARG A CA 1
ATOM 745 C C . ARG A 1 88 ? -18.746 -9.686 22.130 1.00 94.88 88 ARG A C 1
ATOM 747 O O . ARG A 1 88 ? -19.718 -9.788 22.876 1.00 94.88 88 ARG A O 1
ATOM 754 N N . GLU A 1 89 ? -17.502 -9.983 22.508 1.00 95.50 89 GLU A N 1
ATOM 755 C CA . GLU A 1 89 ? -17.157 -10.460 23.856 1.00 95.50 89 GLU A CA 1
ATOM 756 C C . GLU A 1 89 ? -17.466 -9.399 24.923 1.00 95.50 89 GLU A C 1
ATOM 758 O O . GLU A 1 89 ? -18.065 -9.703 25.953 1.00 95.50 89 GLU A O 1
ATOM 763 N N . LYS A 1 90 ? -17.123 -8.128 24.673 1.00 95.31 90 LYS A N 1
ATOM 764 C CA . LYS A 1 90 ? -17.467 -7.018 25.575 1.00 95.31 90 LYS A CA 1
ATOM 765 C C . LYS A 1 90 ? -18.975 -6.858 25.728 1.00 95.31 90 LYS A C 1
ATOM 767 O O . LYS A 1 90 ? -19.447 -6.675 26.847 1.00 95.31 90 LYS A O 1
ATOM 772 N N . ALA A 1 91 ? -19.728 -6.946 24.634 1.00 94.50 91 ALA A N 1
ATOM 773 C CA . ALA A 1 91 ? -21.183 -6.874 24.667 1.00 94.50 91 ALA A CA 1
ATOM 774 C C . ALA A 1 91 ? -21.793 -8.054 25.438 1.00 94.50 91 ALA A C 1
ATOM 776 O O . ALA A 1 91 ? -22.763 -7.873 26.166 1.00 94.50 91 ALA A O 1
ATOM 777 N N . GLU A 1 92 ? -21.229 -9.257 25.315 1.00 95.00 92 GLU A N 1
ATOM 778 C CA . GLU A 1 92 ? -21.643 -10.421 26.103 1.00 95.00 92 GLU A CA 1
ATOM 779 C C . GLU A 1 92 ? -21.307 -10.260 27.588 1.00 95.00 92 GLU A C 1
ATOM 781 O O . GLU A 1 92 ? -22.169 -10.481 28.434 1.00 95.00 92 GLU A O 1
ATOM 786 N N . ARG A 1 93 ? -20.100 -9.790 27.915 1.00 92.44 93 ARG A N 1
ATOM 787 C CA . ARG A 1 93 ? -19.699 -9.501 29.295 1.00 92.44 93 ARG A CA 1
ATOM 788 C C . ARG A 1 93 ? -20.584 -8.434 29.935 1.00 92.44 93 ARG A C 1
ATOM 790 O O . ARG A 1 93 ? -20.947 -8.582 31.092 1.00 92.44 93 ARG A O 1
ATOM 797 N N . ALA A 1 94 ? -20.948 -7.393 29.187 1.00 91.19 94 ALA A N 1
ATOM 798 C CA . ALA A 1 94 ? -21.884 -6.370 29.643 1.00 91.19 94 ALA A CA 1
ATOM 799 C C . ALA A 1 94 ? -23.298 -6.938 29.852 1.00 91.19 94 ALA A C 1
ATOM 801 O O . ALA A 1 94 ? -23.941 -6.601 30.838 1.00 91.19 94 ALA A O 1
ATOM 802 N N . ARG A 1 95 ? -23.770 -7.836 28.971 1.00 91.19 95 ARG A N 1
ATOM 803 C CA . ARG A 1 95 ? -25.057 -8.539 29.146 1.00 91.19 95 ARG A CA 1
ATOM 804 C C . ARG A 1 95 ? -25.070 -9.466 30.363 1.00 91.19 95 ARG A C 1
ATOM 806 O O . ARG A 1 95 ? -26.093 -9.559 31.029 1.00 91.19 95 ARG A O 1
ATOM 813 N N . ASN A 1 96 ? -23.952 -10.129 30.647 1.00 92.00 96 ASN A N 1
ATOM 814 C CA . ASN A 1 96 ? -23.800 -11.052 31.773 1.00 92.00 96 ASN A CA 1
ATOM 815 C C . ASN A 1 96 ? -23.306 -10.358 33.055 1.00 92.00 96 ASN A C 1
ATOM 817 O O . ASN A 1 96 ? -22.987 -11.040 34.030 1.00 92.00 96 ASN A O 1
ATOM 821 N N . TYR A 1 97 ? -23.187 -9.026 33.062 1.00 91.06 97 TYR A N 1
ATOM 822 C CA . TYR A 1 97 ? -22.742 -8.289 34.237 1.00 91.06 97 TYR A CA 1
ATOM 823 C C . TYR A 1 97 ? -23.814 -8.369 35.325 1.00 91.06 97 TYR A C 1
ATOM 825 O O . TYR A 1 97 ? -24.925 -7.870 35.162 1.00 91.06 97 TYR A O 1
ATOM 833 N N . VAL A 1 98 ? -23.459 -8.998 36.441 1.00 88.00 98 VAL A N 1
ATOM 834 C CA . VAL A 1 98 ? -24.256 -9.001 37.666 1.00 88.00 98 VAL A CA 1
ATOM 835 C C . VAL 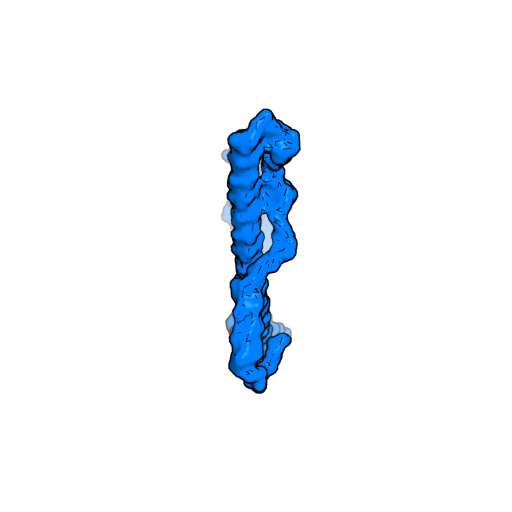A 1 98 ? -23.556 -8.074 38.642 1.00 88.00 98 VAL A C 1
ATOM 837 O O . VAL A 1 98 ? -22.378 -8.274 38.944 1.00 88.00 98 VAL A O 1
ATOM 840 N N . GLU A 1 99 ? -24.268 -7.049 39.100 1.00 81.56 99 GLU A N 1
ATOM 841 C CA . GLU A 1 99 ? -23.730 -6.083 40.049 1.00 81.56 99 GLU A CA 1
ATOM 842 C C . GLU A 1 99 ? -23.354 -6.788 41.363 1.00 81.56 99 GLU A C 1
ATOM 844 O O . GLU A 1 99 ? -24.202 -7.466 41.957 1.00 81.56 99 GLU A O 1
ATOM 849 N N . PRO A 1 100 ? -22.089 -6.686 41.809 1.00 84.44 100 PRO A N 1
ATOM 850 C CA . PRO A 1 100 ? -21.670 -7.262 43.076 1.00 84.44 100 PRO A CA 1
ATOM 851 C C . PRO A 1 100 ? -22.482 -6.709 44.247 1.00 84.44 100 PRO A C 1
ATOM 853 O O . PRO A 1 100 ? -22.838 -5.531 44.277 1.00 84.44 100 PRO A O 1
ATOM 856 N N . GLU A 1 101 ? -22.728 -7.541 45.256 1.00 73.88 101 GLU A N 1
ATOM 857 C CA . GLU A 1 101 ? -23.599 -7.139 46.363 1.00 73.88 101 GLU A CA 1
ATOM 858 C C . GLU A 1 101 ? -23.025 -5.969 47.182 1.00 73.88 101 GLU A C 1
ATOM 860 O O . GLU A 1 101 ? -23.759 -5.074 47.573 1.00 73.88 101 GLU A O 1
ATOM 865 N N . TRP A 1 102 ? -21.699 -5.884 47.323 1.00 73.56 102 TRP A N 1
ATOM 866 C CA . TRP A 1 102 ? -21.028 -4.762 47.995 1.00 73.56 102 TRP A CA 1
ATOM 867 C C . TRP A 1 102 ? -21.152 -3.415 47.255 1.00 73.56 102 TRP A C 1
ATOM 869 O O . TRP A 1 102 ? -20.875 -2.377 47.850 1.00 73.56 102 TRP A O 1
ATOM 879 N N . SER A 1 103 ? -21.519 -3.416 45.965 1.00 69.62 103 SER A N 1
ATOM 880 C CA . SER A 1 103 ? -21.792 -2.197 45.183 1.00 69.62 103 SER A CA 1
ATOM 881 C C . SER A 1 103 ? -23.276 -1.851 45.104 1.00 69.62 103 SER A C 1
ATOM 883 O O . SER A 1 103 ? -23.620 -0.752 44.671 1.00 69.62 103 SER A O 1
ATOM 885 N N . ARG A 1 104 ? -24.156 -2.759 45.544 1.00 66.12 104 ARG A N 1
ATOM 886 C CA . ARG A 1 104 ? -25.585 -2.489 45.629 1.00 66.12 104 ARG A CA 1
ATOM 887 C C . ARG A 1 104 ? -25.783 -1.460 46.737 1.00 66.12 104 ARG A C 1
ATOM 889 O O . ARG A 1 104 ? -25.582 -1.752 47.910 1.00 66.12 104 ARG A O 1
ATOM 896 N N . THR A 1 105 ? -26.146 -0.238 46.362 1.00 61.91 105 THR A N 1
ATOM 897 C CA . THR A 1 105 ? -26.640 0.727 47.344 1.00 61.91 105 THR A CA 1
ATOM 898 C C . THR A 1 105 ? -27.988 0.180 47.783 1.00 61.91 105 THR A C 1
ATOM 900 O O . THR A 1 105 ? -28.889 0.060 46.955 1.00 61.91 105 THR A O 1
ATOM 903 N N . G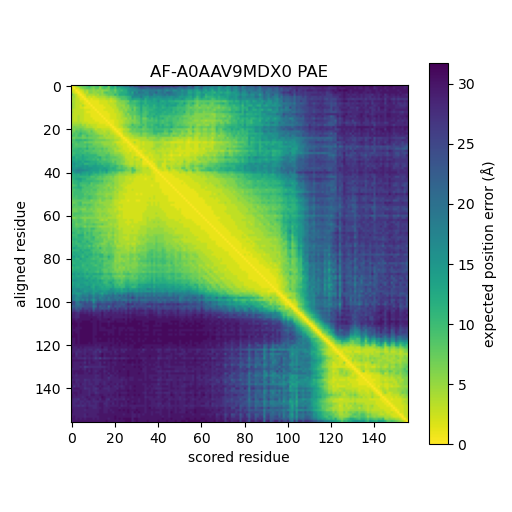LU A 1 106 ? -28.106 -0.266 49.033 1.00 60.81 106 GLU A N 1
ATOM 904 C CA . GLU A 1 106 ? -29.422 -0.546 49.592 1.00 60.81 106 GLU A CA 1
ATOM 905 C C . GLU A 1 106 ? -30.213 0.755 49.450 1.00 60.81 106 GLU A C 1
ATOM 907 O O . GLU A 1 106 ? -29.881 1.766 50.072 1.00 60.81 106 GLU A O 1
ATOM 912 N N . GLU A 1 107 ? -31.203 0.767 48.554 1.00 56.69 107 GLU A N 1
ATOM 913 C CA . GLU A 1 107 ? -32.287 1.733 48.636 1.00 56.69 107 GLU A CA 1
ATOM 914 C C . GLU A 1 107 ? -32.921 1.460 49.995 1.00 56.69 107 GLU A C 1
ATOM 916 O O . GLU A 1 107 ? -33.719 0.534 50.143 1.00 56.69 107 GLU A O 1
ATOM 921 N N . LEU A 1 108 ? -32.439 2.185 51.008 1.00 55.66 108 LEU A N 1
ATOM 922 C CA . LEU A 1 108 ? -32.992 2.215 52.347 1.00 55.66 108 LEU A CA 1
ATOM 923 C C . LEU A 1 108 ? -34.453 2.612 52.173 1.00 55.66 108 LEU A C 1
ATOM 925 O O . LEU A 1 108 ? -34.792 3.782 52.018 1.00 55.66 108 LEU A O 1
ATOM 929 N N . GLN A 1 109 ? -35.302 1.593 52.095 1.00 43.75 109 GLN A N 1
ATOM 930 C CA . GLN A 1 109 ? -36.738 1.698 52.216 1.00 43.75 109 GLN A CA 1
ATOM 931 C C . GLN A 1 109 ? -36.992 2.515 53.477 1.00 43.75 109 GLN A C 1
ATOM 933 O O . GLN A 1 109 ? -36.430 2.152 54.506 1.00 43.75 109 GLN A O 1
ATOM 938 N N . ASP A 1 110 ? -37.767 3.601 53.363 1.00 44.41 110 ASP A N 1
ATOM 939 C CA . ASP A 1 110 ? -38.181 4.522 54.433 1.00 44.41 110 ASP A CA 1
ATOM 940 C C . ASP A 1 110 ? -38.663 3.773 55.692 1.00 44.41 110 ASP A C 1
ATOM 942 O O . ASP A 1 110 ? -39.854 3.610 55.956 1.00 44.41 110 ASP A O 1
ATOM 946 N N . GLY A 1 111 ? -37.712 3.269 56.459 1.00 45.16 111 GLY A N 1
ATOM 947 C CA . GLY A 1 111 ? -37.867 2.558 57.704 1.00 45.16 111 GLY A CA 1
ATOM 948 C C . GLY A 1 111 ? -37.023 3.333 58.681 1.00 45.16 111 GLY A C 1
ATOM 949 O O . GLY A 1 111 ? -35.802 3.301 58.583 1.00 45.16 111 GLY A O 1
ATOM 950 N N . GLU A 1 112 ? -37.712 4.091 59.528 1.00 46.91 112 GLU A N 1
ATOM 951 C CA . GLU A 1 112 ? -37.205 4.938 60.605 1.00 46.91 112 GLU A CA 1
ATOM 952 C C . GLU A 1 112 ? -35.882 4.411 61.182 1.00 46.91 112 GLU A C 1
ATOM 954 O O . GLU A 1 112 ? -35.852 3.575 62.083 1.00 46.91 112 GLU A O 1
ATOM 959 N N . ILE A 1 113 ? -34.767 4.905 60.642 1.00 43.94 113 ILE A N 1
ATOM 960 C CA . ILE A 1 113 ? -33.483 4.844 61.323 1.00 43.94 113 ILE A CA 1
ATOM 961 C C . ILE A 1 113 ? -33.624 5.876 62.434 1.00 43.94 113 ILE A C 1
ATOM 9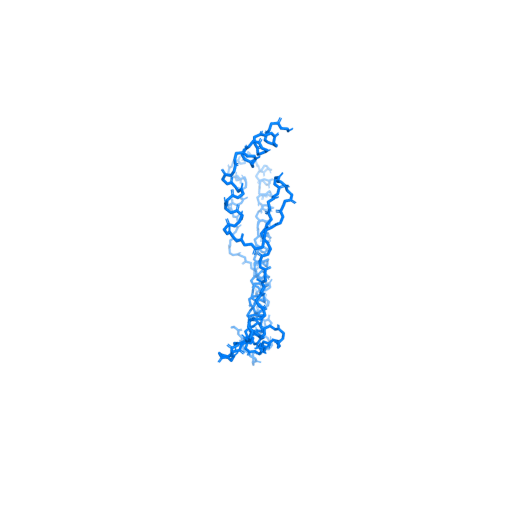63 O O . ILE A 1 113 ? -33.757 7.069 62.153 1.00 43.94 113 ILE A O 1
ATOM 967 N N . GLU A 1 114 ? -33.656 5.423 63.688 1.00 47.09 114 GLU A N 1
ATOM 968 C CA . GLU A 1 114 ? -33.424 6.302 64.829 1.00 47.09 114 GLU A CA 1
ATOM 969 C C . GLU A 1 114 ? -32.079 6.992 64.580 1.00 47.09 114 GLU A C 1
ATOM 971 O O . GLU A 1 114 ? -31.020 6.374 64.690 1.00 47.09 114 GLU A O 1
ATOM 976 N N . GLU A 1 115 ? -32.130 8.254 64.145 1.00 46.25 115 GLU A N 1
ATOM 977 C CA . GLU A 1 115 ? -30.966 9.121 64.033 1.00 46.25 115 GLU A CA 1
ATOM 978 C C . GLU A 1 115 ? -30.341 9.215 65.431 1.00 46.25 115 GLU A C 1
ATOM 980 O O . GLU A 1 115 ? -30.713 10.064 66.246 1.00 46.25 115 GLU A O 1
ATOM 985 N N . GLU A 1 116 ? -29.368 8.352 65.730 1.00 46.78 116 GLU A N 1
ATOM 986 C CA . GLU A 1 116 ? -28.339 8.673 66.711 1.00 46.78 116 GLU A CA 1
ATOM 987 C C . GLU A 1 116 ? -27.592 9.880 66.147 1.00 46.78 116 GLU A C 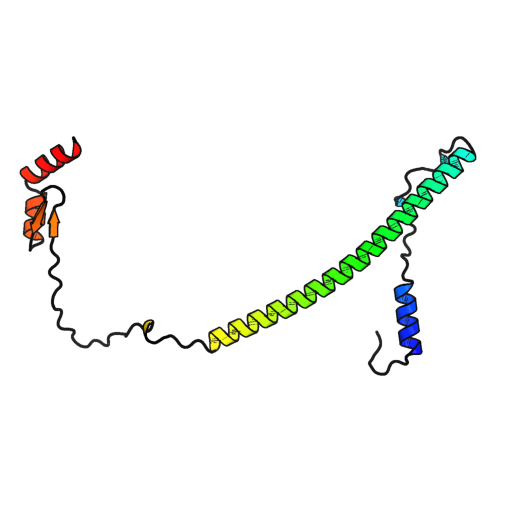1
ATOM 989 O O . GLU A 1 116 ? -26.643 9.761 65.373 1.00 46.78 116 GLU A O 1
ATOM 994 N N . GLY A 1 117 ? -28.136 11.061 66.450 1.00 49.50 117 GLY A N 1
ATOM 995 C CA . GLY A 1 117 ? -27.717 12.325 65.882 1.00 49.50 117 GLY A CA 1
ATOM 996 C C . GLY A 1 117 ? -26.212 12.488 66.003 1.00 49.50 117 GLY A C 1
ATOM 997 O O . GLY A 1 117 ? -25.674 12.582 67.107 1.00 49.50 117 GLY A O 1
ATOM 998 N N . GLU A 1 118 ? -25.537 12.555 64.857 1.00 57.25 118 GLU A N 1
ATOM 999 C CA . GLU A 1 118 ? -24.158 13.009 64.788 1.00 57.25 118 GLU A CA 1
ATOM 1000 C C . GLU A 1 118 ? -24.096 14.417 65.403 1.00 57.25 118 GLU A C 1
ATOM 1002 O O . GLU A 1 118 ? -24.468 15.416 64.776 1.00 57.25 118 GLU A O 1
ATOM 1007 N N . GLU A 1 119 ? -23.655 14.512 66.664 1.00 58.69 119 GLU A N 1
ATOM 1008 C CA . GLU A 1 119 ? -23.344 15.782 67.315 1.00 58.69 119 GLU A CA 1
ATOM 1009 C C . GLU A 1 119 ? -22.201 16.440 66.524 1.00 58.69 119 GLU A C 1
ATOM 1011 O O . GLU A 1 119 ? -21.022 16.161 66.740 1.00 58.69 119 GLU A O 1
ATOM 1016 N N . LYS A 1 120 ? -22.542 17.309 65.565 1.00 62.34 120 LYS A N 1
ATOM 1017 C CA . LYS A 1 120 ? -21.565 18.081 64.786 1.00 62.34 120 LYS A CA 1
ATOM 1018 C C . LYS A 1 120 ? -20.789 19.008 65.727 1.00 62.34 120 LYS A C 1
ATOM 1020 O O . LYS A 1 120 ? -21.244 20.103 66.055 1.00 62.34 120 LYS A O 1
ATOM 1025 N N . GLU A 1 121 ? -19.615 18.568 66.180 1.00 71.44 121 GLU A N 1
ATOM 1026 C CA . GLU A 1 121 ? -18.696 19.389 66.971 1.00 71.44 121 GLU A CA 1
ATOM 1027 C C . GLU A 1 121 ? -18.167 20.555 66.118 1.00 71.44 121 GLU A C 1
ATOM 1029 O O . GLU A 1 121 ? -17.435 20.356 65.149 1.00 71.44 121 GLU A O 1
ATOM 1034 N N . LEU A 1 122 ? -18.502 21.796 66.484 1.00 81.38 122 LEU A N 1
ATOM 1035 C CA . LEU A 1 122 ? -18.024 22.987 65.777 1.00 81.38 122 LEU A CA 1
ATOM 1036 C C . LEU A 1 122 ? -16.707 23.469 66.388 1.00 81.38 122 LEU A C 1
ATOM 1038 O O . LEU A 1 122 ? -16.616 23.682 67.597 1.00 81.38 122 LEU A O 1
ATOM 1042 N N . TYR A 1 123 ? -15.676 23.682 65.571 1.00 86.25 123 TYR A N 1
ATOM 1043 C CA . TYR A 1 123 ? -14.335 24.043 66.041 1.00 86.25 123 TYR A CA 1
ATOM 1044 C C . TYR A 1 123 ? -13.821 25.334 65.400 1.00 86.25 123 TYR A C 1
ATOM 1046 O O . TYR A 1 123 ? -13.881 25.522 64.188 1.00 86.25 123 TYR A O 1
ATOM 1054 N N . CYS A 1 124 ? -13.270 26.225 66.224 1.00 85.00 124 CYS A N 1
ATOM 1055 C CA . CYS A 1 124 ? -12.588 27.430 65.771 1.00 85.00 124 CYS A CA 1
ATOM 1056 C C . CYS A 1 124 ? -11.074 27.196 65.702 1.00 85.00 124 CYS A C 1
ATOM 1058 O O . CYS A 1 124 ? -10.410 27.092 66.736 1.00 85.00 124 CYS A O 1
ATOM 1060 N N . VAL A 1 125 ? -10.526 27.191 64.486 1.00 84.12 125 VAL A N 1
ATOM 1061 C CA . VAL A 1 125 ? -9.101 26.931 64.209 1.00 84.12 125 VAL A CA 1
ATOM 1062 C C . VAL A 1 125 ? -8.181 27.998 64.811 1.00 84.12 125 VAL A C 1
ATOM 1064 O O . VAL A 1 125 ? -7.101 27.680 65.295 1.00 84.12 125 VAL A O 1
ATOM 1067 N N . VAL A 1 126 ? -8.630 29.255 64.848 1.00 81.56 126 VAL A N 1
ATOM 1068 C CA . VAL A 1 126 ? -7.828 30.402 65.310 1.00 81.56 126 VAL A CA 1
ATOM 1069 C C . VAL A 1 126 ? -7.704 30.436 66.832 1.00 81.56 126 VAL A C 1
ATOM 1071 O O . VAL A 1 126 ? -6.663 30.783 67.381 1.00 81.56 126 VAL A O 1
ATOM 1074 N N . CYS A 1 127 ? -8.781 30.084 67.535 1.00 82.62 127 CYS A N 1
ATOM 1075 C CA . CYS A 1 127 ? -8.829 30.139 68.995 1.00 82.62 127 CYS A CA 1
ATOM 1076 C C . CYS A 1 127 ? -8.651 28.772 69.665 1.00 82.62 127 CYS A C 1
ATOM 1078 O O . CYS A 1 127 ? -8.570 28.722 70.891 1.00 82.62 127 CYS A O 1
ATOM 1080 N N . GLY A 1 128 ? -8.641 27.681 68.896 1.00 80.38 128 GLY A N 1
ATOM 1081 C CA . GLY A 1 128 ? -8.527 26.316 69.407 1.00 80.38 128 GLY A CA 1
ATOM 1082 C C . GLY A 1 128 ? -9.727 25.847 70.233 1.00 80.38 128 GLY A C 1
ATOM 1083 O O . GLY A 1 128 ? -9.588 24.952 71.063 1.00 80.38 128 GLY A O 1
ATOM 1084 N N . LYS A 1 129 ? -10.900 26.474 70.070 1.00 81.75 129 LYS A N 1
ATOM 1085 C CA . LYS A 1 129 ? -12.078 26.226 70.918 1.00 81.75 129 LYS A CA 1
ATOM 1086 C C . LYS A 1 129 ? -13.121 25.390 70.191 1.00 81.75 129 LYS A C 1
ATOM 1088 O O . LYS A 1 129 ? -13.477 25.706 69.057 1.00 81.75 129 LYS A O 1
ATOM 1093 N N . LYS A 1 130 ? -13.622 24.363 70.880 1.00 85.25 130 LYS A N 1
ATOM 1094 C CA . LYS A 1 130 ? -14.757 23.536 70.460 1.00 85.25 130 LYS A CA 1
ATOM 1095 C C . LYS A 1 130 ? -16.059 24.089 71.040 1.00 85.25 130 LYS A C 1
ATOM 1097 O O . LYS A 1 130 ? -16.082 24.541 72.186 1.00 85.25 130 LYS A O 1
ATOM 1102 N N . PHE A 1 131 ? -17.127 24.035 70.260 1.00 84.38 131 PHE A N 1
ATOM 1103 C CA . PHE A 1 131 ? -18.456 24.521 70.598 1.00 84.38 131 PHE A CA 1
ATOM 1104 C C . PHE A 1 131 ? -19.480 23.429 70.316 1.00 84.38 131 PHE A C 1
ATOM 1106 O O . PHE A 1 131 ? -19.446 22.785 69.270 1.00 84.38 131 PHE A O 1
ATOM 1113 N N . LYS A 1 132 ? -20.407 23.249 71.260 1.00 78.25 132 LYS A N 1
ATOM 1114 C CA . LYS A 1 132 ? -21.479 22.251 71.170 1.00 78.25 132 LYS A CA 1
ATOM 1115 C C . LYS A 1 132 ? -22.726 22.783 70.444 1.00 78.25 132 LYS A C 1
ATOM 1117 O O . LYS A 1 132 ? -23.630 22.028 70.119 1.00 78.25 132 LYS A O 1
ATOM 1122 N N . SER A 1 133 ? -22.799 24.091 70.193 1.00 79.88 133 SER A N 1
ATOM 1123 C CA . SER A 1 133 ? -23.933 24.721 69.514 1.00 79.88 133 SER A CA 1
ATOM 1124 C C . SER A 1 133 ? -23.481 25.796 68.534 1.00 79.88 133 SER A C 1
ATOM 1126 O O . SER A 1 133 ? -22.622 26.623 68.848 1.00 79.88 133 SER A O 1
ATOM 1128 N N . GLU A 1 134 ? -24.138 25.844 67.379 1.00 80.56 134 GLU A N 1
ATOM 1129 C CA . GLU A 1 134 ? -23.905 26.831 66.322 1.00 80.56 134 GLU A CA 1
ATOM 1130 C C . GLU A 1 134 ? -24.073 28.275 66.806 1.00 80.56 134 GLU A C 1
ATOM 1132 O O . GLU A 1 134 ? -23.256 29.140 66.503 1.00 80.56 134 GLU A O 1
ATOM 1137 N N . LYS A 1 135 ? -25.050 28.535 67.683 1.00 82.38 135 LYS A N 1
ATOM 1138 C CA . LYS A 1 135 ? -25.260 29.873 68.262 1.00 82.38 135 LYS A CA 1
ATOM 1139 C C . LYS A 1 135 ? -24.072 30.337 69.111 1.00 82.38 135 LYS A C 1
ATOM 1141 O O . LYS A 1 135 ? -23.749 31.523 69.134 1.00 82.38 135 LYS A O 1
ATOM 1146 N N . GLN A 1 136 ? -23.417 29.415 69.820 1.00 81.12 136 GLN A N 1
ATOM 1147 C CA . GLN A 1 136 ? -22.224 29.730 70.613 1.00 81.12 136 GLN A CA 1
ATOM 1148 C C . GLN A 1 136 ? -21.019 30.006 69.711 1.00 81.12 136 GLN A C 1
ATOM 1150 O O . GLN A 1 136 ? -20.225 30.898 70.011 1.00 81.12 136 GLN A O 1
ATOM 1155 N N . TRP A 1 137 ? -20.915 29.274 68.603 1.00 84.25 137 TRP A N 1
ATOM 1156 C CA . TRP A 1 137 ? -19.865 29.448 67.609 1.00 84.25 137 TRP A CA 1
ATOM 1157 C C . TRP A 1 137 ? -19.986 30.791 66.867 1.00 84.25 137 TRP A C 1
ATOM 1159 O O . TRP A 1 137 ? -19.019 31.550 66.846 1.00 84.25 137 TRP A O 1
ATOM 1169 N N . ILE A 1 138 ? -21.183 31.167 66.402 1.00 82.94 138 ILE A N 1
ATOM 1170 C CA . ILE A 1 138 ? -21.427 32.463 65.734 1.00 82.94 138 ILE A CA 1
ATOM 1171 C C . ILE A 1 138 ? -21.110 33.639 66.674 1.00 82.94 138 ILE A C 1
ATOM 1173 O O . ILE A 1 138 ? -20.446 34.606 66.294 1.00 82.94 138 ILE A O 1
ATOM 1177 N N . ASN A 1 139 ? -21.520 33.552 67.943 1.00 85.12 139 ASN A N 1
ATOM 1178 C CA . ASN A 1 139 ? -21.182 34.578 68.934 1.00 85.12 139 ASN A CA 1
ATOM 1179 C C . ASN A 1 139 ? -19.669 34.663 69.196 1.00 85.12 139 ASN A C 1
ATOM 1181 O O . ASN A 1 139 ? -19.139 35.748 69.455 1.00 85.12 139 ASN A O 1
ATOM 1185 N N . HIS A 1 140 ? -18.967 33.528 69.151 1.00 85.50 140 HIS A N 1
ATOM 1186 C CA . HIS A 1 140 ? -17.516 33.496 69.279 1.00 85.50 140 HIS A CA 1
ATOM 1187 C C . HIS A 1 140 ? -16.833 34.184 68.092 1.00 85.50 140 HIS A C 1
ATOM 1189 O O . HIS A 1 140 ? -15.987 35.043 68.333 1.00 85.50 140 HIS A O 1
ATOM 1195 N N . GLU A 1 141 ? -17.243 33.879 66.860 1.00 83.62 141 GLU A N 1
ATOM 1196 C CA . GLU A 1 141 ? -16.722 34.477 65.622 1.00 83.62 141 GLU A CA 1
ATOM 1197 C C . GLU A 1 141 ? -16.910 36.006 65.598 1.00 83.62 141 GLU A C 1
ATOM 1199 O O . GLU A 1 141 ? -16.023 36.783 65.242 1.00 83.62 141 GLU A O 1
ATOM 1204 N N . GLN A 1 142 ? -18.051 36.488 66.092 1.00 82.69 142 GLN A N 1
ATOM 1205 C CA . GLN A 1 142 ? -18.341 37.922 66.116 1.00 82.69 142 GLN A CA 1
ATOM 1206 C C . GLN A 1 142 ? -17.640 38.684 67.253 1.00 82.69 142 GLN A C 1
ATOM 1208 O O . GLN A 1 142 ? -17.586 39.923 67.218 1.00 82.69 142 GLN A O 1
ATOM 1213 N N . SER A 1 143 ? -17.077 37.975 68.239 1.00 86.06 143 SER A N 1
ATOM 1214 C CA . SER A 1 143 ? -16.428 38.565 69.408 1.00 86.06 143 SER A CA 1
ATOM 1215 C C . SER A 1 143 ? -15.166 39.346 69.039 1.00 86.06 143 SER A C 1
ATOM 1217 O O . SER A 1 143 ? -14.340 38.905 68.240 1.00 86.06 143 SER A O 1
ATOM 1219 N N . LYS A 1 144 ? -14.952 40.490 69.703 1.00 79.44 144 LYS A N 1
ATOM 1220 C CA . LYS A 1 144 ? -13.750 41.324 69.515 1.00 79.44 144 LYS A CA 1
ATOM 1221 C C . LYS A 1 144 ? -12.453 40.535 69.734 1.00 79.44 144 LYS A C 1
ATOM 1223 O O . LYS A 1 144 ? -11.502 40.741 68.995 1.00 79.44 144 LYS A O 1
ATOM 1228 N N . LYS A 1 145 ? -12.450 39.594 70.689 1.00 80.06 145 LYS A N 1
ATOM 1229 C CA . LYS A 1 145 ? -11.290 38.737 70.990 1.00 80.06 145 LYS A CA 1
ATOM 1230 C C . LYS A 1 145 ? -10.960 37.763 69.858 1.00 80.06 145 LYS A C 1
ATOM 1232 O O . LYS A 1 145 ? -9.792 37.500 69.617 1.00 80.06 145 LYS A O 1
ATOM 1237 N N . HIS A 1 146 ? -11.974 37.227 69.176 1.00 82.56 146 HIS A N 1
ATOM 1238 C CA . HIS A 1 146 ? -11.758 36.359 68.020 1.00 82.56 146 HIS A CA 1
ATOM 1239 C C . HIS A 1 146 ? -11.166 37.166 66.863 1.00 82.56 146 HIS A C 1
ATOM 1241 O O . HIS A 1 146 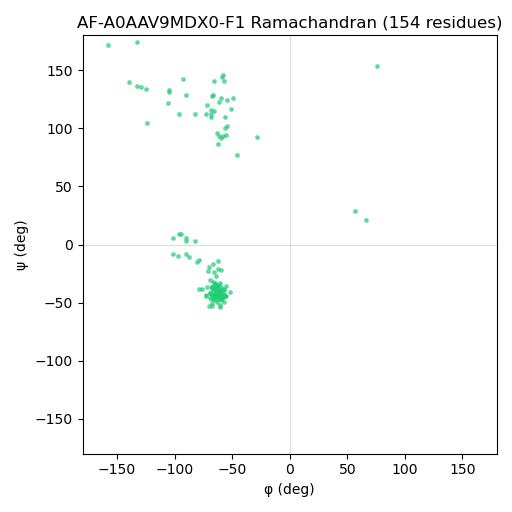? -10.086 36.836 66.398 1.00 82.56 146 HIS A O 1
ATOM 1247 N N . LYS A 1 147 ? -11.773 38.310 66.526 1.00 83.25 147 LYS A N 1
ATOM 1248 C CA . LYS A 1 147 ? -11.289 39.215 65.468 1.00 83.25 147 LYS A CA 1
ATOM 1249 C C . LYS A 1 147 ? -9.882 39.770 65.721 1.00 83.25 147 LYS A C 1
ATOM 1251 O O . LYS A 1 147 ? -9.138 40.027 64.782 1.00 83.25 147 LYS A O 1
ATOM 1256 N N . GLU A 1 148 ? -9.510 40.003 66.978 1.00 81.25 148 GLU A N 1
ATOM 1257 C CA . GLU A 1 148 ? -8.155 40.428 67.352 1.00 81.25 148 GLU A CA 1
ATOM 1258 C C . GLU A 1 148 ? -7.146 39.281 67.211 1.00 81.25 148 GLU A C 1
ATOM 1260 O O . GLU A 1 148 ? -6.087 39.472 66.616 1.00 81.25 148 GLU A O 1
ATOM 1265 N N . ASN A 1 149 ? -7.506 38.075 67.660 1.00 77.88 149 ASN A N 1
ATOM 1266 C CA . ASN A 1 149 ? -6.685 36.881 67.467 1.00 77.88 149 ASN A CA 1
ATOM 1267 C C . ASN A 1 149 ? -6.537 36.508 65.985 1.00 77.88 149 ASN A C 1
ATOM 1269 O O . ASN A 1 149 ? -5.455 36.102 65.580 1.00 77.88 149 ASN A O 1
ATOM 1273 N N . GLU A 1 150 ? -7.577 36.687 65.168 1.00 81.19 150 GLU A N 1
ATOM 1274 C CA . GLU A 1 150 ? -7.516 36.522 63.710 1.00 81.19 150 GLU A CA 1
ATOM 1275 C C . GLU A 1 150 ? -6.539 37.508 63.075 1.00 81.19 150 GLU A C 1
ATOM 1277 O O . GLU A 1 150 ? -5.681 37.112 62.289 1.00 81.19 150 GLU A O 1
ATOM 1282 N N . LYS A 1 151 ? -6.613 38.789 63.457 1.00 78.19 151 LYS A N 1
ATOM 1283 C CA . LYS A 1 151 ? -5.670 39.810 62.980 1.00 78.19 151 LYS A CA 1
ATOM 1284 C C . LYS A 1 151 ? -4.232 39.498 63.389 1.00 78.19 151 LYS A C 1
ATOM 1286 O O . LYS A 1 151 ? -3.331 39.655 62.575 1.00 78.19 151 LYS A O 1
ATOM 1291 N N . MET A 1 152 ? -4.015 39.037 64.622 1.00 71.00 152 MET A N 1
ATOM 1292 C CA . MET A 1 152 ? -2.692 38.623 65.101 1.00 71.00 152 MET A CA 1
ATOM 1293 C C . MET A 1 152 ? -2.185 37.358 64.397 1.00 71.00 152 MET A C 1
ATOM 1295 O O . MET A 1 152 ? -0.995 37.264 64.113 1.00 71.00 152 MET A O 1
ATOM 1299 N N . ALA A 1 153 ? -3.066 36.403 64.090 1.00 72.94 153 ALA A N 1
ATOM 1300 C CA . ALA A 1 153 ? -2.725 35.193 63.345 1.00 72.94 153 ALA A CA 1
ATOM 1301 C C . ALA A 1 153 ? -2.396 35.480 61.870 1.00 72.94 153 ALA A C 1
ATOM 1303 O O . ALA A 1 153 ? -1.568 34.781 61.300 1.00 72.94 153 ALA A O 1
ATOM 1304 N N . ALA A 1 154 ? -2.998 36.514 61.273 1.00 69.69 154 ALA A N 1
ATOM 1305 C CA . ALA A 1 154 ? -2.733 36.938 59.896 1.00 69.69 154 ALA A CA 1
ATOM 1306 C C . ALA A 1 154 ? -1.460 37.797 59.729 1.00 69.69 154 ALA A C 1
ATOM 1308 O O . ALA A 1 154 ? -1.001 37.994 58.607 1.00 69.69 154 ALA A O 1
ATOM 1309 N N . LEU A 1 155 ? -0.906 38.336 60.823 1.00 61.53 155 LEU A N 1
ATOM 1310 C CA . LEU A 1 155 ? 0.321 39.152 60.844 1.00 61.53 155 LEU A CA 1
ATOM 1311 C C . LEU A 1 155 ? 1.585 38.343 61.185 1.00 61.53 155 LEU A C 1
ATOM 1313 O O . LEU A 1 155 ? 2.644 38.925 61.430 1.00 61.53 155 LEU A O 1
ATOM 1317 N N . ARG A 1 156 ? 1.463 37.019 61.239 1.00 54.66 156 ARG A N 1
ATOM 1318 C CA . ARG A 1 156 ? 2.528 36.074 61.564 1.00 54.66 156 ARG A CA 1
ATOM 1319 C C . ARG A 1 156 ? 2.904 35.268 60.330 1.00 54.66 156 ARG A C 1
ATOM 1321 O O . ARG A 1 156 ? 4.111 34.981 60.199 1.00 54.66 156 ARG A O 1
#

InterPro domains:
  IPR003604 Matrin/U1-C-like, C2H2-type zinc finger [SM00451] (119-153)
  IPR013087 Zinc finger C2H2-type [PS00028] (124-146)
  IPR013087 Zinc finger C2H2-type [PS50157] (122-151)
  IPR022755 Zinc finger, double-stranded RNA binding [PF12171] (122-147)
  IPR036236 Zinc finger C2H2 superfamily [SSF57667] (115-152)
  IPR044648 DNAJ protein JJJ1 homolog, plant [PTHR45495] (1-156)
  IPR054076 Zuotin-like, zuotin homology domain [PF21884] (1-67)

Mean predicted aligned error: 16.38 Å

Secondary structure (DSSP, 8-state):
---TT--HHHHHHHHHHHHT---S---GGG--S-GGG-SSHHHHHHHHHHHHHHHHHHHHHHHHHHHHHHHHHHHHHHHHHHHHHHHHHHHHHHHT----GGG------S-----------EEETTTTEEESSHHHHHHHHHSHHHHHHHHHHHT-

Organism: NCBI:txid50273

Foldseek 3Di:
DDDPPDDPVVVVVVVVCVVPDFDPDQPLVQQPDDLVPQPDPVSSVVSVVVRVVSSVVVRVVVVVVVVVVVVVVVVVVVVVVVVVVVVVVVVVCVVVDDDDPVPDDPPPDPDDDPCPDPQPWDADPQVRDTDSDPVVVVCCCPDPVNVVSVVVVVVD